Protein AF-A0A2V8YTR6-F1 (afdb_monomer_lite)

Radius of gyration: 38.0 Å; chains: 1; bounding box: 46×27×129 Å

Foldseek 3Di:
DDDDDDDPPPPDDPPPPVVVVVVCVVVVVVVVVVVVVVVVVVVVVVVPDPPPVPPVVVVLVVLVVVLVVCVVVVVLVVNLVSLVVSCVVCVLALVSLLVNLVSCLVVLVLVRNQVSLVSSCVSPVPDPPSVVSNVVSVVSD

pLDDT: mean 79.2, std 18.1, range [40.38, 96.81]

Secondary structure (DSSP, 8-state):
--------TT------HHHHHHHHHHHHHHHHHHHHHHHHHHHHHTTS-SSHHHHHHHHHHHHHHHHHHHHHTT-HHHHHHHHHHHHHH-TT-HHHHHHHHHHHHHTT-HHHHHHHHHHHHHH-TT-TTHHHHHHHHHH--

Sequence (141 aa):
MVRIRERDPNATDKCDPSGWALLFLLRYTRTVSWLIRLSLIGLGLSCLPLQFATAQDSALGQQYEAAQRALTDGNYPEAQRAFEQLAQVHPEIAEIHANLGLIYFQERKFEEAVPELRRALKLKPALANSATILAMSLSEL

Structure (mmCIF, N/CA/C/O backbone):
data_AF-A0A2V8YTR6-F1
#
_entry.id   AF-A0A2V8YTR6-F1
#
loop_
_atom_site.group_PDB
_atom_site.id
_atom_site.type_symbol
_atom_site.label_atom_id
_atom_site.label_alt_id
_atom_site.label_comp_id
_atom_site.label_asym_id
_atom_site.label_entity_id
_atom_site.label_seq_id
_atom_site.pdbx_PDB_ins_code
_atom_site.Cartn_x
_atom_site.Cartn_y
_atom_site.Cartn_z
_atom_site.occupancy
_atom_site.B_iso_or_equiv
_atom_site.auth_seq_id
_atom_site.auth_comp_id
_atom_site.auth_asym_id
_atom_site.auth_atom_id
_atom_site.pdbx_PDB_model_num
ATOM 1 N N . MET A 1 1 ? 10.967 0.542 -114.149 1.00 40.38 1 MET A N 1
ATOM 2 C CA . MET A 1 1 ? 12.334 0.290 -113.642 1.00 40.38 1 MET A CA 1
ATOM 3 C C . MET A 1 1 ? 12.398 0.728 -112.184 1.00 40.38 1 MET A C 1
ATOM 5 O O . MET A 1 1 ? 12.529 1.913 -111.925 1.00 40.38 1 MET A O 1
ATOM 9 N N . VAL A 1 2 ? 12.232 -0.202 -111.240 1.00 41.97 2 VAL A N 1
ATOM 10 C CA . VAL A 1 2 ? 12.358 0.050 -109.794 1.00 41.97 2 VAL A CA 1
ATOM 11 C C . VAL A 1 2 ? 13.484 -0.855 -109.301 1.00 41.97 2 VAL A C 1
ATOM 13 O O . VAL A 1 2 ? 13.343 -2.074 -109.336 1.00 41.97 2 VAL A O 1
ATOM 16 N N . ARG A 1 3 ? 14.636 -0.277 -108.933 1.00 46.12 3 ARG A N 1
ATOM 17 C CA . ARG A 1 3 ? 15.736 -1.024 -108.303 1.00 46.12 3 ARG A CA 1
ATOM 18 C C . ARG A 1 3 ? 15.375 -1.262 -106.842 1.00 46.12 3 ARG A C 1
ATOM 20 O O . ARG A 1 3 ? 15.260 -0.312 -106.072 1.00 46.12 3 ARG A O 1
ATOM 27 N N . ILE A 1 4 ? 15.217 -2.528 -106.485 1.00 46.00 4 ILE A N 1
ATOM 28 C CA . ILE A 1 4 ? 15.145 -2.991 -105.103 1.00 46.00 4 ILE A CA 1
ATOM 29 C C . ILE A 1 4 ? 16.534 -2.759 -104.491 1.00 46.00 4 ILE A C 1
ATOM 31 O O . ILE A 1 4 ? 17.528 -3.253 -105.017 1.00 46.00 4 ILE A O 1
ATOM 35 N N . ARG A 1 5 ? 16.613 -1.939 -103.438 1.00 50.78 5 ARG A N 1
ATOM 36 C CA . ARG A 1 5 ? 17.840 -1.720 -102.663 1.00 50.78 5 ARG A CA 1
ATOM 37 C C . ARG A 1 5 ? 18.058 -2.972 -101.816 1.00 50.78 5 ARG A C 1
ATOM 39 O O . ARG A 1 5 ? 17.214 -3.291 -100.982 1.00 50.78 5 ARG A O 1
ATOM 46 N N . GLU A 1 6 ? 19.130 -3.701 -102.103 1.00 54.59 6 GLU A N 1
ATOM 47 C CA . GLU A 1 6 ? 19.534 -4.902 -101.374 1.00 54.59 6 GLU A CA 1
ATOM 48 C C . GLU A 1 6 ? 19.614 -4.605 -99.871 1.00 54.59 6 GLU A C 1
ATOM 50 O O . GLU A 1 6 ? 20.149 -3.583 -99.440 1.00 54.59 6 GLU A O 1
ATOM 55 N N . ARG A 1 7 ? 19.000 -5.482 -99.076 1.00 52.53 7 ARG A N 1
ATOM 56 C CA . ARG A 1 7 ? 19.046 -5.446 -97.618 1.00 52.53 7 ARG A CA 1
ATOM 57 C C . ARG A 1 7 ? 20.369 -6.074 -97.200 1.00 52.53 7 ARG A C 1
ATOM 59 O O . ARG A 1 7 ? 20.522 -7.284 -97.342 1.00 52.53 7 ARG A O 1
ATOM 66 N N . ASP A 1 8 ? 21.296 -5.255 -96.711 1.00 55.38 8 ASP A N 1
ATOM 67 C CA . ASP A 1 8 ? 22.567 -5.715 -96.151 1.00 55.38 8 ASP A CA 1
ATOM 68 C C . ASP A 1 8 ? 22.319 -6.787 -95.070 1.00 55.38 8 ASP A C 1
ATOM 70 O O . ASP A 1 8 ? 21.650 -6.503 -94.070 1.00 55.38 8 ASP A O 1
ATOM 74 N N . PRO A 1 9 ? 22.858 -8.010 -95.215 1.00 50.91 9 PRO A N 1
ATOM 75 C CA . PRO A 1 9 ? 22.692 -9.079 -94.231 1.00 50.91 9 PRO A CA 1
ATOM 76 C C . PRO A 1 9 ? 23.616 -8.928 -93.011 1.00 50.91 9 PRO A C 1
ATOM 78 O O . PRO A 1 9 ? 23.641 -9.808 -92.160 1.00 50.91 9 PRO A O 1
ATOM 81 N N . ASN A 1 10 ? 24.370 -7.827 -92.906 1.00 44.12 10 ASN A N 1
ATOM 82 C CA . ASN A 1 10 ? 25.392 -7.626 -91.873 1.00 44.12 10 ASN A CA 1
ATOM 83 C C . ASN A 1 10 ? 25.053 -6.497 -90.879 1.00 44.12 10 ASN A C 1
ATOM 85 O O . ASN A 1 10 ? 25.938 -5.884 -90.287 1.00 44.12 10 ASN A O 1
ATOM 89 N N . ALA A 1 11 ? 23.762 -6.197 -90.712 1.00 48.19 11 ALA A N 1
ATOM 90 C CA . ALA A 1 11 ? 23.253 -5.205 -89.762 1.00 48.19 11 ALA A CA 1
ATOM 91 C C . ALA A 1 11 ? 22.931 -5.806 -88.377 1.00 48.19 11 ALA A C 1
ATOM 93 O O . ALA A 1 11 ? 22.020 -5.337 -87.697 1.00 48.19 11 ALA A O 1
ATOM 94 N N . THR A 1 12 ? 23.646 -6.853 -87.963 1.00 50.66 12 THR A N 1
ATOM 95 C CA . THR A 1 12 ? 23.571 -7.379 -86.597 1.00 50.66 12 THR A CA 1
ATOM 96 C C . THR A 1 12 ? 24.643 -6.731 -85.726 1.00 50.66 12 THR A C 1
ATOM 98 O O . THR A 1 12 ? 25.840 -6.906 -85.943 1.00 50.66 12 THR A O 1
ATOM 101 N N . ASP A 1 13 ? 24.161 -6.008 -84.718 1.00 52.34 13 ASP A N 1
ATOM 102 C CA . ASP A 1 13 ? 24.714 -5.995 -83.365 1.00 52.34 13 ASP A CA 1
ATOM 103 C C . ASP A 1 13 ? 26.105 -5.382 -83.171 1.00 52.34 13 ASP A C 1
ATOM 105 O O . ASP A 1 13 ? 27.056 -6.022 -82.722 1.00 52.34 13 ASP A O 1
ATOM 109 N N . LYS A 1 14 ? 26.191 -4.059 -83.343 1.00 48.88 14 LYS A N 1
ATOM 110 C CA . LYS A 1 14 ? 27.108 -3.277 -82.504 1.00 48.88 14 LYS A CA 1
ATOM 111 C C . LYS A 1 14 ? 26.452 -3.074 -81.138 1.00 48.88 14 LYS A C 1
ATOM 113 O O . LYS A 1 14 ? 25.769 -2.085 -80.903 1.00 48.88 14 LYS A O 1
ATOM 118 N N . CYS A 1 15 ? 26.629 -4.053 -80.254 1.00 48.53 15 CYS A N 1
ATOM 119 C CA . CYS A 1 15 ? 26.409 -3.880 -78.822 1.00 48.53 15 CYS A CA 1
ATOM 120 C C . CYS A 1 15 ? 27.310 -2.744 -78.324 1.00 48.53 15 CYS A C 1
ATOM 122 O O . CYS A 1 15 ? 28.519 -2.935 -78.223 1.00 48.53 15 CYS A O 1
ATOM 124 N N . ASP A 1 16 ? 26.731 -1.589 -77.994 1.00 52.16 16 ASP A N 1
ATOM 125 C CA . ASP A 1 16 ? 27.422 -0.555 -77.224 1.00 52.16 16 ASP A CA 1
ATOM 126 C C . ASP A 1 16 ? 27.650 -1.084 -75.792 1.00 52.16 16 ASP A C 1
ATOM 128 O O . ASP A 1 16 ? 26.693 -1.245 -75.024 1.00 52.16 16 ASP A O 1
ATOM 132 N N . PRO A 1 17 ? 28.902 -1.372 -75.385 1.00 54.66 17 PRO A N 1
ATOM 133 C CA . PRO A 1 17 ? 29.195 -1.993 -74.090 1.00 54.66 17 PRO A CA 1
ATOM 134 C C . PRO A 1 17 ? 28.943 -1.046 -72.901 1.00 54.66 17 PRO A C 1
ATOM 136 O O . PRO A 1 17 ? 28.919 -1.474 -71.747 1.00 54.66 17 PRO A O 1
ATOM 139 N N . SER A 1 18 ? 28.725 0.245 -73.163 1.00 56.69 18 SER A N 1
ATOM 140 C CA . SER A 1 18 ? 28.530 1.295 -72.160 1.00 56.69 18 SER A CA 1
ATOM 141 C C . SER A 1 18 ? 27.090 1.407 -71.638 1.00 56.69 18 SER A C 1
ATOM 143 O O . SER A 1 18 ? 26.886 1.857 -70.508 1.00 56.69 18 SER A O 1
ATOM 145 N N . GLY A 1 19 ? 26.084 0.970 -72.406 1.00 57.50 19 GLY A N 1
ATOM 146 C CA . GLY A 1 19 ? 24.670 1.081 -72.015 1.00 57.50 19 GLY A CA 1
ATOM 147 C C . GLY A 1 19 ? 24.294 0.164 -70.846 1.00 57.50 19 GLY A C 1
ATOM 148 O O . GLY A 1 19 ? 23.600 0.572 -69.913 1.00 57.50 19 GLY A O 1
ATOM 149 N N . TRP A 1 20 ? 24.830 -1.059 -70.842 1.00 55.66 20 TRP A N 1
ATOM 150 C CA . TRP A 1 20 ? 24.648 -2.008 -69.743 1.00 55.66 20 TRP A CA 1
ATOM 151 C C . TRP A 1 20 ? 25.345 -1.526 -68.469 1.00 55.66 20 TRP A C 1
ATOM 153 O O . TRP A 1 20 ? 24.768 -1.632 -67.390 1.00 55.66 20 TRP A O 1
ATOM 163 N N . ALA A 1 21 ? 26.533 -0.922 -68.582 1.00 61.31 21 ALA A N 1
ATOM 164 C CA . ALA A 1 21 ? 27.274 -0.397 -67.436 1.00 61.31 21 ALA A CA 1
ATOM 165 C C . ALA A 1 21 ? 26.481 0.682 -66.677 1.00 61.31 21 ALA A C 1
ATOM 167 O O . ALA A 1 21 ? 26.395 0.634 -65.451 1.00 61.31 21 ALA A O 1
ATOM 168 N N . LEU A 1 22 ? 25.824 1.605 -67.388 1.00 62.19 22 LEU A N 1
ATOM 169 C CA . LEU A 1 22 ? 24.986 2.645 -66.779 1.00 62.19 22 LEU A CA 1
ATOM 170 C C . LEU A 1 22 ? 23.741 2.070 -66.085 1.00 62.19 22 LEU A C 1
ATOM 172 O O . LEU A 1 22 ? 23.414 2.482 -64.972 1.00 62.19 22 LEU A O 1
ATOM 176 N N . LEU A 1 23 ? 23.077 1.076 -66.685 1.00 64.94 23 LEU A N 1
ATOM 177 C CA . LEU A 1 23 ? 21.932 0.394 -66.065 1.00 64.94 23 LEU A CA 1
ATOM 178 C C . LEU A 1 23 ? 22.343 -0.429 -64.835 1.00 64.94 23 LEU A C 1
ATOM 180 O O . LEU A 1 23 ? 21.627 -0.433 -63.831 1.00 64.94 23 LEU A O 1
ATOM 184 N N . PHE A 1 24 ? 23.508 -1.081 -64.878 1.00 62.97 24 PHE A N 1
ATOM 185 C CA . PHE A 1 24 ? 24.083 -1.777 -63.727 1.00 62.97 24 PHE A CA 1
ATOM 186 C C . PHE A 1 24 ? 24.456 -0.802 -62.608 1.00 62.97 24 PHE A C 1
ATOM 188 O O . PHE A 1 24 ? 24.120 -1.076 -61.463 1.00 62.97 24 PHE A O 1
ATOM 195 N N . LEU A 1 25 ? 25.048 0.357 -62.909 1.00 61.50 25 LEU A N 1
ATOM 196 C CA . LEU A 1 25 ? 25.390 1.387 -61.918 1.00 61.50 25 LEU A CA 1
ATOM 197 C C . LEU A 1 25 ? 24.144 2.034 -61.283 1.00 61.50 25 LEU A C 1
ATOM 199 O O . LEU A 1 25 ? 24.103 2.254 -60.071 1.00 61.50 25 LEU A O 1
ATOM 203 N N . LEU A 1 26 ? 23.087 2.277 -62.062 1.00 62.50 26 LEU A N 1
ATOM 204 C CA . LEU A 1 26 ? 21.807 2.792 -61.554 1.00 62.50 26 LEU A CA 1
ATOM 205 C C . LEU A 1 26 ? 21.059 1.755 -60.704 1.00 62.50 26 LEU A C 1
ATOM 207 O O . LEU A 1 26 ? 20.437 2.096 -59.695 1.00 62.50 26 LEU A O 1
ATOM 211 N N . ARG A 1 27 ? 21.138 0.470 -61.072 1.00 62.88 27 ARG A N 1
ATOM 212 C CA . ARG A 1 27 ? 20.586 -0.620 -60.260 1.00 62.88 27 ARG A CA 1
ATOM 213 C C . ARG A 1 27 ? 21.410 -0.841 -58.991 1.00 62.88 27 ARG A C 1
ATOM 215 O O . ARG A 1 27 ? 20.820 -0.989 -57.929 1.00 62.88 27 A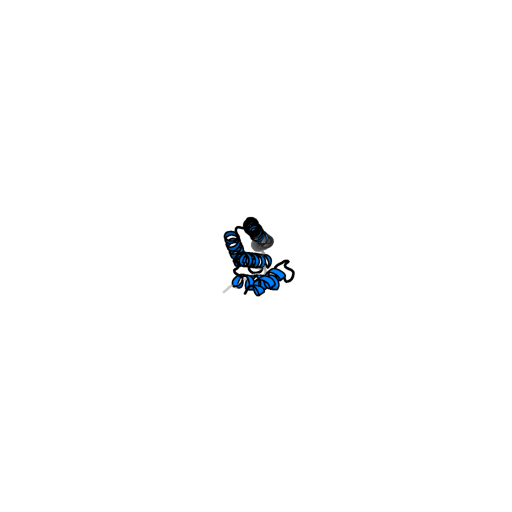RG A O 1
ATOM 222 N N . TYR A 1 28 ? 22.735 -0.758 -59.088 1.00 67.06 28 TYR A N 1
ATOM 223 C CA . TYR A 1 28 ? 23.682 -0.894 -57.982 1.00 67.06 28 TYR A CA 1
ATOM 224 C C . TYR A 1 28 ? 23.515 0.215 -56.937 1.00 67.06 28 TYR A C 1
ATOM 226 O O . TYR A 1 28 ? 23.416 -0.060 -55.746 1.00 67.06 28 TYR A O 1
ATOM 234 N N . THR A 1 29 ? 23.380 1.471 -57.364 1.00 68.56 29 THR A N 1
ATOM 235 C CA . THR A 1 29 ? 23.124 2.596 -56.448 1.00 68.56 29 THR A CA 1
ATOM 236 C C . THR A 1 29 ? 21.753 2.490 -55.768 1.00 68.56 29 THR A C 1
ATOM 238 O O . THR A 1 29 ? 21.649 2.764 -54.571 1.00 68.56 29 THR A O 1
ATOM 241 N N . ARG A 1 30 ? 20.709 2.006 -56.466 1.00 70.81 30 ARG A N 1
ATOM 242 C CA . ARG A 1 30 ? 19.395 1.716 -55.853 1.00 70.81 30 ARG A CA 1
ATOM 243 C C . ARG A 1 30 ? 19.454 0.566 -54.852 1.00 70.81 30 ARG A C 1
ATOM 245 O O . ARG A 1 30 ? 18.862 0.692 -53.784 1.00 70.81 30 ARG A O 1
ATOM 252 N N . THR A 1 31 ? 20.161 -0.524 -55.151 1.00 68.81 31 THR A N 1
ATOM 253 C CA . THR A 1 31 ? 20.286 -1.666 -54.230 1.00 68.81 31 THR A CA 1
ATOM 254 C C . THR A 1 31 ? 21.130 -1.318 -53.011 1.00 68.81 31 THR A C 1
ATOM 256 O O . THR A 1 31 ? 20.746 -1.656 -51.899 1.00 68.81 31 THR A O 1
ATOM 259 N N . VAL A 1 32 ? 22.223 -0.572 -53.184 1.00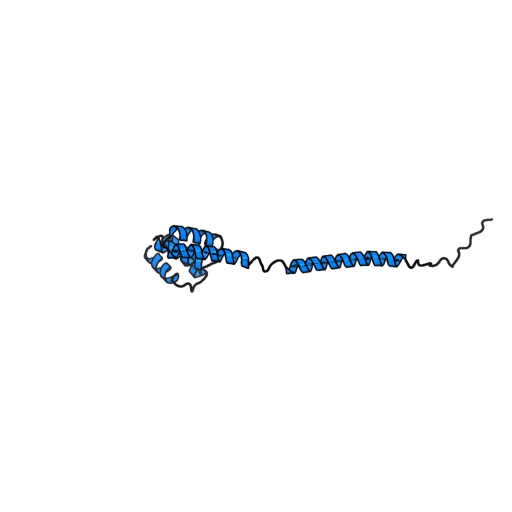 74.62 32 VAL A N 1
ATOM 260 C CA . VAL A 1 32 ? 23.057 -0.098 -52.069 1.00 74.62 32 VAL A CA 1
ATOM 261 C C . VAL A 1 32 ? 22.277 0.884 -51.190 1.00 74.62 32 VAL A C 1
ATOM 263 O O . VAL A 1 32 ? 22.298 0.753 -49.971 1.00 74.62 32 VAL A O 1
ATOM 266 N N . SER A 1 33 ? 21.499 1.803 -51.775 1.00 71.06 33 SER A N 1
ATOM 267 C CA . SER A 1 33 ? 20.610 2.696 -51.014 1.00 71.06 33 SER A CA 1
ATOM 268 C C . SER A 1 33 ? 19.542 1.925 -50.227 1.00 71.06 33 SER A C 1
ATOM 270 O O . SER A 1 33 ? 19.251 2.261 -49.078 1.00 71.06 33 SER A O 1
ATOM 272 N N . TRP A 1 34 ? 18.988 0.863 -50.816 1.00 71.31 34 TRP A N 1
ATOM 273 C CA . TRP A 1 34 ? 18.014 -0.008 -50.160 1.00 71.31 34 TRP A CA 1
ATOM 274 C C . TRP A 1 34 ? 18.636 -0.793 -48.994 1.00 71.31 34 TRP A C 1
ATOM 276 O O . TRP A 1 34 ? 18.049 -0.841 -47.917 1.00 71.31 34 TRP A O 1
ATOM 286 N N . LEU A 1 35 ? 19.860 -1.308 -49.158 1.00 72.06 35 LEU A N 1
ATOM 287 C CA . LEU A 1 35 ? 20.615 -2.004 -48.109 1.00 72.06 35 LEU A CA 1
ATOM 288 C C . LEU A 1 35 ? 21.048 -1.070 -46.967 1.00 72.06 35 LEU A C 1
ATOM 290 O O . LEU A 1 35 ? 20.942 -1.447 -45.804 1.00 72.06 35 LEU A O 1
ATOM 294 N N . ILE A 1 36 ? 21.464 0.164 -47.270 1.00 72.88 36 ILE A N 1
ATOM 295 C CA . ILE A 1 36 ? 21.792 1.179 -46.254 1.00 72.88 36 ILE A CA 1
ATOM 296 C C . ILE A 1 36 ? 20.542 1.538 -45.442 1.00 72.88 36 ILE A C 1
ATOM 298 O O . ILE A 1 36 ? 20.598 1.583 -44.216 1.00 72.88 36 ILE A O 1
ATOM 302 N N . ARG A 1 37 ? 19.391 1.734 -46.099 1.00 69.31 37 ARG A N 1
ATOM 303 C CA . ARG A 1 37 ? 18.114 1.989 -45.412 1.00 69.31 37 ARG A CA 1
ATOM 304 C C . ARG A 1 37 ? 17.683 0.803 -44.542 1.00 69.31 37 ARG A C 1
ATOM 306 O O . ARG A 1 37 ? 17.294 1.021 -43.402 1.00 69.31 37 ARG A O 1
ATOM 313 N N . LEU A 1 38 ? 17.809 -0.430 -45.038 1.00 71.00 38 LEU A N 1
ATOM 314 C CA . LEU A 1 38 ? 17.524 -1.658 -44.282 1.00 71.00 38 LEU A CA 1
ATOM 315 C C . LEU A 1 38 ? 18.435 -1.788 -43.046 1.00 71.00 38 LEU A C 1
ATOM 317 O O . LEU A 1 38 ? 17.967 -2.119 -41.958 1.00 71.00 38 LEU A O 1
ATOM 321 N N . SER A 1 39 ? 19.720 -1.459 -43.198 1.00 69.69 39 SER A N 1
ATOM 322 C CA . SER A 1 39 ? 20.704 -1.471 -42.112 1.00 69.69 39 SER A CA 1
ATOM 323 C C . SER A 1 39 ? 20.429 -0.398 -41.053 1.00 69.69 39 SER A C 1
ATOM 325 O O . SER A 1 39 ? 20.582 -0.672 -39.866 1.00 69.69 39 SER A O 1
ATOM 327 N N . LEU A 1 40 ? 20.007 0.806 -41.454 1.00 64.19 40 LEU A N 1
ATOM 328 C CA . LEU A 1 40 ? 19.657 1.892 -40.529 1.00 64.19 40 LEU A CA 1
ATOM 329 C C . LEU A 1 40 ? 18.374 1.589 -39.739 1.00 64.19 40 LEU A C 1
ATOM 331 O O . LEU A 1 40 ? 18.294 1.916 -38.559 1.00 64.19 40 LEU A O 1
ATOM 335 N N . ILE A 1 41 ? 17.398 0.914 -40.356 1.00 65.56 41 ILE A N 1
ATOM 336 C CA . ILE A 1 41 ? 16.183 0.444 -39.670 1.00 65.56 41 ILE A CA 1
ATOM 337 C C . ILE A 1 41 ? 16.529 -0.661 -38.657 1.00 65.56 41 ILE A C 1
ATOM 339 O O . ILE A 1 41 ? 16.024 -0.640 -37.536 1.00 65.56 41 ILE A O 1
ATOM 343 N N . GLY A 1 42 ? 17.436 -1.581 -39.010 1.00 61.81 42 GLY A N 1
ATOM 344 C CA . GLY A 1 42 ? 17.915 -2.635 -38.106 1.00 61.81 42 GLY A CA 1
ATOM 345 C C . GLY A 1 42 ? 18.677 -2.102 -36.886 1.00 61.81 42 GLY A C 1
ATOM 346 O O . GLY A 1 42 ? 18.445 -2.564 -35.773 1.00 61.81 42 GLY A O 1
ATOM 347 N N . LEU A 1 43 ? 19.522 -1.081 -37.076 1.00 60.75 43 LEU A N 1
ATOM 348 C CA . LEU A 1 43 ? 20.238 -0.394 -35.989 1.00 60.75 43 LEU A CA 1
ATOM 349 C C . LEU A 1 43 ? 19.318 0.492 -35.126 1.00 60.75 43 LEU A C 1
ATOM 351 O O . LEU A 1 43 ? 19.608 0.725 -33.953 1.00 60.75 43 LEU A O 1
ATOM 355 N N . GLY A 1 44 ? 18.199 0.966 -35.683 1.00 56.88 44 GLY A N 1
ATOM 356 C CA . GLY A 1 44 ? 17.163 1.688 -34.940 1.00 56.88 44 GLY A CA 1
ATOM 357 C C . GLY A 1 44 ? 16.298 0.777 -34.061 1.00 56.88 44 GLY A C 1
ATOM 358 O O . GLY A 1 44 ? 15.961 1.156 -32.941 1.00 56.88 44 GLY A O 1
ATOM 359 N N . LEU A 1 45 ? 15.986 -0.443 -34.523 1.00 56.50 45 LEU A N 1
ATOM 360 C CA . LEU A 1 45 ? 15.179 -1.415 -33.768 1.00 56.50 45 LEU A CA 1
ATOM 361 C C . LEU A 1 45 ? 15.917 -2.027 -32.571 1.00 56.50 45 LEU A C 1
ATOM 363 O O . LEU A 1 45 ? 15.278 -2.404 -31.594 1.00 56.50 45 LEU A O 1
ATOM 367 N N . SER A 1 46 ? 17.250 -2.099 -32.604 1.00 58.31 46 SER A N 1
ATOM 368 C CA . SER A 1 46 ? 18.027 -2.559 -31.446 1.00 58.31 46 SER A CA 1
ATOM 369 C C . SER A 1 46 ? 18.044 -1.560 -30.281 1.00 58.31 46 SER A C 1
ATOM 371 O O . SER A 1 46 ? 18.484 -1.918 -29.192 1.00 58.31 46 SER A O 1
ATOM 373 N N . CYS A 1 47 ? 17.590 -0.317 -30.491 1.00 61.81 47 CYS A N 1
ATOM 374 C CA . CYS A 1 47 ? 17.683 0.765 -29.506 1.00 61.81 47 CYS A CA 1
ATOM 375 C C . CYS A 1 47 ? 16.329 1.205 -28.909 1.00 61.81 47 CYS A C 1
ATOM 377 O O . CYS A 1 47 ? 16.280 2.147 -28.124 1.00 61.81 47 CYS A O 1
ATOM 379 N N . LEU A 1 48 ? 15.219 0.527 -29.213 1.00 57.31 48 LEU A N 1
ATOM 380 C CA . LEU A 1 48 ? 13.904 0.852 -28.651 1.00 57.31 48 LEU A CA 1
ATOM 381 C C . LEU A 1 48 ? 13.164 -0.433 -28.240 1.00 57.31 48 LEU A C 1
ATOM 383 O O . LEU A 1 48 ? 12.713 -1.160 -29.118 1.00 57.31 48 LEU A O 1
ATOM 387 N N . PRO A 1 49 ? 12.894 -0.687 -26.948 1.00 52.69 49 PRO A N 1
ATOM 388 C CA . PRO A 1 49 ? 13.595 -0.188 -25.768 1.00 52.69 49 PRO A CA 1
ATOM 389 C C . PRO A 1 49 ? 13.681 -1.222 -24.616 1.00 52.69 49 PRO A C 1
ATOM 391 O O . PRO A 1 49 ? 12.667 -1.665 -24.085 1.00 52.69 49 PRO A O 1
ATOM 394 N N . LEU A 1 50 ? 14.881 -1.491 -24.096 1.00 52.22 50 LEU A N 1
ATOM 395 C CA . LEU A 1 50 ? 15.029 -2.017 -22.723 1.00 52.22 50 LEU A CA 1
ATOM 396 C C . LEU A 1 50 ? 14.995 -0.898 -21.656 1.00 52.22 50 LEU A C 1
ATOM 398 O O . LEU A 1 50 ? 15.154 -1.163 -20.471 1.00 52.22 50 LEU A O 1
ATOM 402 N N . GLN A 1 51 ? 14.805 0.359 -22.073 1.00 54.25 51 GLN A N 1
ATOM 403 C CA . GLN A 1 51 ? 14.933 1.548 -21.220 1.00 54.25 51 GLN A CA 1
ATOM 404 C C . GLN A 1 51 ? 13.619 2.015 -20.563 1.00 54.25 51 GLN A C 1
ATOM 406 O O . GLN A 1 51 ? 13.680 2.709 -19.553 1.00 54.25 51 GLN A O 1
ATOM 411 N N . PHE A 1 52 ? 12.431 1.652 -21.075 1.00 53.66 52 PHE A N 1
ATOM 412 C CA . PHE A 1 52 ? 11.168 2.120 -20.461 1.00 53.66 52 PHE A CA 1
ATOM 413 C C . PHE A 1 52 ? 10.800 1.380 -19.173 1.00 53.66 52 PHE A C 1
ATOM 415 O O . PHE A 1 52 ? 10.030 1.920 -18.388 1.00 53.66 52 PHE A O 1
ATOM 422 N N . ALA A 1 53 ? 11.365 0.196 -18.917 1.00 55.06 53 ALA A N 1
ATOM 423 C CA . ALA A 1 53 ? 11.118 -0.508 -17.659 1.00 55.06 53 ALA A CA 1
ATOM 424 C C . ALA A 1 53 ? 11.769 0.224 -16.468 1.00 55.06 53 ALA A C 1
ATOM 426 O O . ALA A 1 53 ? 11.140 0.443 -15.445 1.00 55.06 53 ALA A O 1
ATOM 427 N N . THR A 1 54 ? 13.001 0.720 -16.611 1.00 56.12 54 THR A N 1
ATOM 428 C CA . THR A 1 54 ? 13.772 1.201 -15.451 1.00 56.12 54 THR A CA 1
ATOM 429 C C . THR A 1 54 ? 13.419 2.621 -14.991 1.00 56.12 54 THR A C 1
ATOM 431 O O . THR A 1 54 ? 13.626 2.966 -13.826 1.00 56.12 54 THR A O 1
ATOM 434 N N . ALA A 1 55 ? 12.905 3.478 -15.881 1.00 57.56 55 ALA A N 1
ATOM 435 C CA . ALA A 1 55 ? 12.586 4.865 -15.526 1.00 57.56 55 ALA A CA 1
ATOM 436 C C . ALA A 1 55 ? 11.320 4.968 -14.653 1.00 57.56 55 ALA A C 1
ATOM 438 O O . ALA A 1 55 ? 11.302 5.744 -13.701 1.00 57.56 55 ALA A O 1
ATOM 439 N N . GLN A 1 56 ? 10.295 4.158 -14.934 1.00 56.47 56 GLN A N 1
ATOM 440 C CA . GLN A 1 56 ? 9.052 4.138 -14.155 1.00 56.47 56 GLN A CA 1
ATOM 441 C C . GLN A 1 56 ? 9.272 3.509 -12.765 1.00 56.47 56 GLN A C 1
ATOM 443 O O . GLN A 1 56 ? 8.843 4.072 -11.759 1.00 56.47 56 GLN A O 1
ATOM 448 N N . ASP A 1 57 ? 10.020 2.401 -12.699 1.00 63.28 57 ASP A N 1
A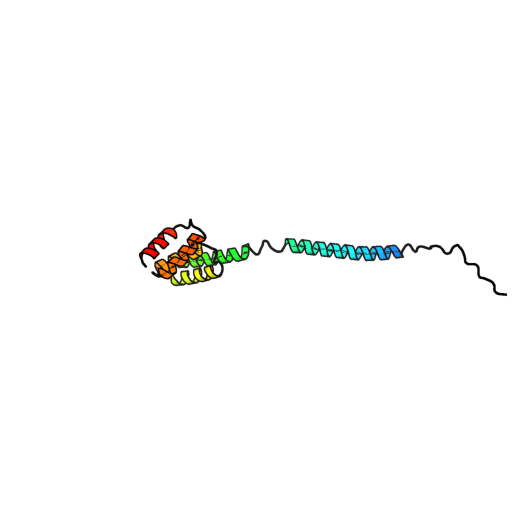TOM 449 C CA . ASP A 1 57 ? 10.267 1.652 -11.457 1.00 63.28 57 ASP A CA 1
ATOM 450 C C . ASP A 1 57 ? 11.063 2.462 -10.414 1.00 63.28 57 ASP A C 1
ATOM 452 O O . ASP A 1 57 ? 10.836 2.358 -9.208 1.00 63.28 57 ASP A O 1
ATOM 456 N N . SER A 1 58 ? 11.986 3.316 -10.867 1.00 70.44 58 SER A N 1
ATOM 457 C CA . SER A 1 58 ? 12.793 4.166 -9.976 1.00 70.44 58 SER A CA 1
ATOM 458 C C . SER A 1 58 ? 12.008 5.342 -9.383 1.00 70.44 58 SER A C 1
ATOM 460 O O . SER A 1 58 ? 12.215 5.685 -8.217 1.00 70.44 58 SER A O 1
ATOM 462 N N . ALA A 1 59 ? 11.076 5.927 -10.142 1.00 78.75 59 ALA A N 1
ATOM 463 C CA . ALA A 1 59 ? 10.174 6.961 -9.636 1.00 78.75 59 ALA A CA 1
ATOM 464 C C . ALA A 1 59 ? 9.188 6.393 -8.602 1.00 78.75 59 ALA A C 1
ATOM 466 O O . ALA A 1 59 ? 8.960 7.021 -7.565 1.00 78.75 59 ALA A O 1
ATOM 467 N N . LEU A 1 60 ? 8.670 5.182 -8.842 1.00 85.38 60 LEU A N 1
ATOM 468 C CA . LEU A 1 60 ? 7.854 4.442 -7.879 1.00 85.38 60 LEU A CA 1
ATOM 469 C C . LEU A 1 60 ? 8.609 4.232 -6.561 1.00 85.38 60 LEU A C 1
ATOM 471 O O . LEU A 1 60 ? 8.076 4.551 -5.502 1.00 85.38 60 LEU A O 1
ATOM 475 N N . GLY A 1 61 ? 9.855 3.750 -6.620 1.00 86.56 61 GLY A N 1
ATOM 476 C CA . GLY A 1 61 ? 10.677 3.537 -5.426 1.00 86.56 61 GLY A CA 1
ATOM 477 C C . GLY A 1 61 ? 10.821 4.803 -4.575 1.00 86.56 61 GLY A C 1
ATOM 478 O O . GLY A 1 61 ? 10.587 4.767 -3.370 1.00 86.56 61 GLY A O 1
ATOM 479 N N . GLN A 1 62 ? 11.106 5.949 -5.202 1.00 86.75 62 GLN A N 1
ATOM 480 C CA . GLN A 1 62 ? 11.224 7.229 -4.491 1.00 86.75 62 GLN A CA 1
ATOM 481 C C . GLN A 1 62 ? 9.911 7.673 -3.833 1.00 86.75 62 GLN A C 1
ATOM 483 O O . GLN A 1 62 ? 9.913 8.122 -2.684 1.00 86.75 62 GLN A O 1
ATOM 488 N N . GLN A 1 63 ? 8.789 7.556 -4.548 1.00 88.38 63 GLN A N 1
ATOM 489 C CA . GLN A 1 63 ? 7.472 7.917 -4.017 1.00 88.38 63 GLN A CA 1
ATOM 490 C C . GLN A 1 63 ? 7.040 6.976 -2.887 1.00 88.38 63 GLN A C 1
ATOM 492 O O . GLN A 1 63 ? 6.529 7.433 -1.865 1.00 88.38 63 GLN A O 1
ATOM 497 N N . TYR A 1 64 ? 7.302 5.677 -3.034 1.00 92.75 64 TYR A N 1
ATOM 498 C CA . TYR A 1 64 ? 7.027 4.670 -2.016 1.00 92.75 64 TYR A CA 1
ATOM 499 C C . TYR A 1 64 ? 7.837 4.926 -0.743 1.00 92.75 64 TYR A C 1
ATOM 501 O O . TYR A 1 64 ? 7.288 4.891 0.355 1.00 92.75 64 TYR A O 1
ATOM 509 N N . GLU A 1 65 ? 9.125 5.251 -0.862 1.00 91.56 65 GLU A N 1
ATOM 510 C CA . GLU A 1 65 ? 9.951 5.609 0.294 1.00 91.56 65 GLU A CA 1
ATOM 511 C C . GLU A 1 65 ? 9.452 6.867 1.008 1.00 91.56 65 GLU A C 1
ATOM 513 O O . GLU A 1 65 ? 9.470 6.917 2.236 1.00 91.56 65 GLU A O 1
ATOM 518 N N . ALA A 1 66 ? 9.009 7.887 0.269 1.00 91.44 66 ALA A N 1
ATOM 519 C CA . ALA A 1 66 ? 8.430 9.087 0.868 1.00 91.44 66 ALA A CA 1
ATOM 520 C C . ALA A 1 66 ? 7.129 8.767 1.625 1.00 91.44 66 ALA A C 1
ATOM 522 O O . ALA A 1 66 ? 6.963 9.199 2.766 1.00 91.44 66 ALA A O 1
ATOM 523 N N . ALA A 1 67 ? 6.253 7.944 1.039 1.00 94.19 67 ALA A N 1
ATOM 524 C CA . ALA A 1 67 ? 5.041 7.456 1.698 1.00 94.19 67 ALA A CA 1
ATOM 525 C C . ALA A 1 67 ? 5.369 6.640 2.963 1.00 94.19 67 ALA A C 1
ATOM 527 O O . ALA A 1 67 ? 4.736 6.803 4.007 1.00 94.19 67 ALA A O 1
ATOM 528 N N . GLN A 1 68 ? 6.410 5.806 2.896 1.00 92.81 68 GLN A N 1
ATOM 529 C CA . GLN A 1 68 ? 6.890 5.018 4.027 1.00 92.81 68 GLN A CA 1
ATOM 530 C C . GLN A 1 68 ? 7.458 5.899 5.147 1.00 92.81 68 GLN A C 1
ATOM 532 O O . GLN A 1 68 ? 7.257 5.587 6.317 1.00 92.81 68 GLN A O 1
ATOM 537 N N . ARG A 1 69 ? 8.134 7.006 4.815 1.00 94.50 69 ARG A N 1
ATOM 538 C CA . ARG A 1 69 ? 8.600 7.983 5.811 1.00 94.50 69 ARG A CA 1
ATOM 539 C C . ARG A 1 69 ? 7.430 8.641 6.535 1.00 94.50 69 ARG A C 1
ATOM 541 O O . ARG A 1 69 ? 7.410 8.649 7.760 1.00 94.50 69 ARG A O 1
ATOM 548 N N . ALA A 1 70 ? 6.411 9.085 5.799 1.00 93.31 70 ALA A N 1
ATOM 549 C CA . ALA A 1 70 ? 5.200 9.638 6.406 1.00 93.31 70 ALA A CA 1
ATOM 550 C C . ALA A 1 70 ? 4.509 8.626 7.344 1.00 93.31 70 ALA A C 1
ATOM 552 O O . ALA A 1 70 ? 4.032 9.000 8.416 1.00 93.31 70 ALA A O 1
ATOM 553 N N . LEU A 1 71 ? 4.518 7.334 6.984 1.00 93.44 71 LEU A N 1
ATOM 554 C CA . LEU A 1 71 ? 4.061 6.250 7.859 1.00 93.44 71 LEU A CA 1
ATOM 555 C C . LEU A 1 71 ? 4.881 6.138 9.145 1.00 93.44 71 LEU A C 1
ATOM 557 O O . LEU A 1 71 ? 4.303 6.024 10.224 1.00 93.44 71 LEU A O 1
ATOM 561 N N . THR A 1 72 ? 6.212 6.139 9.044 1.00 92.75 72 THR A N 1
ATOM 562 C CA . THR A 1 72 ? 7.087 6.024 10.222 1.00 92.75 72 THR A CA 1
ATOM 563 C C . THR A 1 72 ? 7.012 7.248 11.125 1.00 92.75 72 THR A C 1
ATOM 565 O O . THR A 1 72 ? 7.141 7.110 12.338 1.00 92.75 72 THR A O 1
ATOM 568 N N . ASP A 1 73 ? 6.739 8.417 10.549 1.00 92.56 73 ASP A N 1
ATOM 569 C CA . ASP A 1 73 ? 6.544 9.672 11.276 1.00 92.56 73 ASP A CA 1
ATOM 570 C C . ASP A 1 73 ? 5.166 9.736 11.967 1.00 92.56 73 ASP A C 1
ATOM 572 O O . ASP A 1 73 ? 4.889 10.659 12.733 1.00 92.56 73 ASP A O 1
ATOM 576 N N . GLY A 1 74 ? 4.290 8.754 11.715 1.00 91.25 74 GLY A N 1
ATOM 577 C CA . GLY A 1 74 ? 2.932 8.691 12.259 1.00 91.25 74 GLY A CA 1
ATOM 578 C C . GLY A 1 74 ? 1.950 9.653 11.585 1.00 91.25 74 GLY A C 1
ATOM 579 O O . GLY A 1 74 ? 0.827 9.819 12.063 1.00 91.25 74 GLY A O 1
ATOM 580 N N . ASN A 1 75 ? 2.339 10.281 10.470 1.00 93.69 75 ASN A N 1
ATOM 581 C CA . ASN A 1 75 ? 1.469 11.156 9.693 1.00 93.69 75 ASN A CA 1
ATOM 582 C C . ASN A 1 75 ? 0.572 10.332 8.753 1.00 93.69 75 ASN A C 1
ATOM 584 O O . ASN A 1 75 ? 0.744 10.325 7.531 1.00 93.69 75 ASN A O 1
ATOM 588 N N . TYR A 1 76 ? -0.397 9.623 9.340 1.00 92.69 76 TYR A N 1
ATOM 589 C CA . TYR A 1 76 ? -1.331 8.756 8.614 1.00 92.69 76 TYR A CA 1
ATOM 590 C C . TYR A 1 76 ? -2.085 9.456 7.468 1.00 92.69 76 TYR A C 1
ATOM 592 O O . TYR A 1 76 ? -2.148 8.864 6.392 1.00 92.69 76 TYR A O 1
ATOM 600 N N . PRO A 1 77 ? -2.563 10.712 7.597 1.00 92.56 77 PRO A N 1
ATOM 601 C CA . PRO A 1 77 ? -3.262 11.388 6.501 1.00 92.56 77 PRO A CA 1
ATOM 602 C C . PRO A 1 77 ? -2.391 11.650 5.265 1.00 92.56 77 PRO A C 1
ATOM 604 O O . PRO A 1 77 ? -2.866 11.565 4.131 1.00 92.56 77 PRO A O 1
ATOM 607 N N . GLU A 1 78 ? -1.118 12.001 5.461 1.00 92.44 78 GLU A N 1
ATOM 608 C CA . GLU A 1 78 ? -0.179 12.216 4.355 1.00 92.44 78 GLU A CA 1
ATOM 609 C C . GLU A 1 78 ? 0.222 10.887 3.714 1.00 92.44 78 GLU A C 1
ATOM 611 O O . GLU A 1 78 ? 0.172 10.754 2.489 1.00 92.44 78 GLU A O 1
ATOM 616 N N . ALA A 1 79 ? 0.527 9.885 4.542 1.00 95.00 79 ALA A N 1
ATOM 617 C CA . ALA A 1 79 ? 0.807 8.534 4.084 1.00 95.00 79 ALA A CA 1
ATOM 618 C C . ALA A 1 79 ? -0.357 7.959 3.268 1.00 95.00 79 ALA A C 1
ATOM 620 O O . ALA A 1 79 ? -0.130 7.425 2.184 1.00 95.00 79 ALA A O 1
ATOM 621 N N . GLN A 1 80 ? -1.598 8.116 3.744 1.00 94.69 80 GLN A N 1
ATOM 622 C CA . GLN A 1 80 ? -2.799 7.650 3.053 1.00 94.69 80 GLN A CA 1
ATOM 623 C C . GLN A 1 80 ? -2.848 8.211 1.632 1.00 94.69 80 GLN A C 1
ATOM 625 O O . GLN A 1 80 ? -2.932 7.448 0.675 1.00 94.69 80 GLN A O 1
ATOM 630 N N . ARG A 1 81 ? -2.720 9.535 1.480 1.00 94.06 81 ARG A N 1
ATOM 631 C CA . ARG A 1 81 ? -2.751 10.190 0.163 1.00 94.06 81 ARG A CA 1
ATOM 632 C C . ARG A 1 81 ? -1.640 9.693 -0.753 1.00 94.06 81 ARG A C 1
ATOM 634 O O . ARG A 1 81 ? -1.883 9.474 -1.937 1.00 94.06 81 ARG A O 1
ATOM 641 N N . ALA A 1 82 ? -0.433 9.519 -0.220 1.00 93.94 82 ALA A N 1
ATOM 642 C CA . ALA A 1 82 ? 0.697 9.034 -0.999 1.00 93.94 82 ALA A CA 1
ATOM 643 C C . ALA A 1 82 ? 0.467 7.588 -1.473 1.00 93.94 82 ALA A C 1
ATOM 645 O O . ALA A 1 82 ? 0.627 7.296 -2.657 1.00 93.94 82 ALA A O 1
ATOM 646 N N . PHE A 1 83 ? 0.011 6.694 -0.592 1.00 95.50 83 PHE A N 1
ATOM 647 C CA . PHE A 1 83 ? -0.297 5.316 -0.976 1.00 95.50 83 PHE A CA 1
ATOM 648 C C . PHE A 1 83 ? -1.525 5.200 -1.885 1.00 95.50 83 PHE A C 1
ATOM 650 O O . PHE A 1 83 ? -1.536 4.336 -2.755 1.00 95.50 83 PHE A O 1
ATOM 657 N N . GLU A 1 84 ? -2.525 6.073 -1.760 1.00 94.44 84 GLU A N 1
ATOM 658 C CA . GLU A 1 84 ? -3.665 6.128 -2.685 1.00 94.44 84 GLU A CA 1
ATOM 659 C C . GLU A 1 84 ? -3.221 6.506 -4.101 1.00 94.44 84 GLU A C 1
ATOM 661 O O . GLU A 1 84 ? -3.663 5.890 -5.070 1.00 94.44 84 GLU A O 1
ATOM 666 N N . GLN A 1 85 ? -2.317 7.480 -4.239 1.00 93.12 85 GLN A N 1
ATOM 667 C CA . GLN A 1 85 ? -1.728 7.828 -5.536 1.00 93.12 85 GLN A CA 1
ATOM 668 C C . GLN A 1 85 ? -0.935 6.655 -6.113 1.00 93.12 85 GLN A C 1
ATOM 670 O O . GLN A 1 85 ? -1.093 6.316 -7.285 1.00 93.12 85 GLN A O 1
ATOM 675 N N . LEU A 1 86 ? -0.130 5.995 -5.279 1.00 93.25 86 LEU A N 1
ATOM 676 C CA . LEU A 1 86 ? 0.628 4.819 -5.689 1.00 93.25 86 LEU A CA 1
ATOM 677 C C . LEU A 1 86 ? -0.293 3.669 -6.123 1.00 93.25 86 LEU A C 1
ATOM 679 O O . LEU A 1 86 ? -0.024 3.039 -7.140 1.00 93.25 86 LEU A O 1
ATOM 683 N N . ALA A 1 87 ? -1.411 3.444 -5.429 1.00 93.75 87 ALA A N 1
ATOM 684 C CA . ALA A 1 87 ? -2.395 2.419 -5.780 1.00 93.75 87 ALA A CA 1
ATOM 685 C C . ALA A 1 87 ? -3.121 2.711 -7.103 1.00 93.75 87 ALA A C 1
ATOM 687 O O . ALA A 1 87 ? -3.528 1.784 -7.798 1.00 93.75 87 ALA A O 1
ATOM 688 N N . GLN A 1 88 ? -3.288 3.988 -7.467 1.00 91.56 88 GLN A N 1
ATOM 689 C CA . GLN A 1 88 ? -3.876 4.373 -8.756 1.00 91.56 88 GLN A CA 1
ATOM 690 C C . GLN A 1 88 ? -2.946 4.067 -9.931 1.00 91.56 88 GLN A C 1
ATOM 692 O O . GLN A 1 88 ? -3.421 3.697 -11.003 1.00 91.56 88 GLN A O 1
ATOM 697 N N . VAL A 1 89 ? -1.636 4.238 -9.740 1.00 90.19 89 VAL A N 1
ATOM 698 C CA . VAL A 1 89 ? -0.636 3.980 -10.785 1.00 90.19 89 VAL A CA 1
ATOM 699 C C . VAL A 1 89 ? -0.266 2.495 -10.838 1.00 90.19 89 VAL A C 1
ATOM 701 O O . VAL A 1 89 ? -0.078 1.959 -11.927 1.00 90.19 89 VAL A O 1
ATOM 704 N N . HIS A 1 90 ? -0.203 1.838 -9.678 1.00 90.00 90 HIS A N 1
ATOM 705 C CA . HIS A 1 90 ? 0.263 0.462 -9.506 1.00 90.00 90 HIS A CA 1
ATOM 706 C C . HIS A 1 90 ? -0.714 -0.383 -8.666 1.00 90.00 90 HIS A C 1
ATOM 708 O O . HIS A 1 90 ? -0.406 -0.755 -7.527 1.00 90.00 90 HIS A O 1
ATOM 714 N N . PRO A 1 91 ? -1.903 -0.707 -9.205 1.00 92.00 91 PRO A N 1
ATOM 715 C CA . PRO A 1 91 ? -2.916 -1.508 -8.510 1.00 92.00 91 PRO A CA 1
ATOM 716 C C . PRO A 1 91 ? -2.521 -2.983 -8.292 1.00 92.00 91 PRO A C 1
ATOM 718 O O . PRO A 1 91 ? -3.234 -3.736 -7.632 1.00 92.00 91 PRO A O 1
ATOM 721 N N . GLU A 1 92 ? -1.423 -3.445 -8.885 1.00 92.62 92 GLU A N 1
ATOM 722 C CA . GLU A 1 92 ? -0.932 -4.822 -8.791 1.00 92.62 92 GLU A CA 1
ATOM 723 C C . GLU A 1 92 ? 0.049 -5.063 -7.634 1.00 92.62 92 GLU A C 1
ATOM 725 O O . GLU A 1 92 ? 0.394 -6.213 -7.348 1.00 92.62 92 GLU A O 1
ATOM 730 N N . ILE A 1 93 ? 0.506 -4.006 -6.957 1.00 92.44 93 ILE A N 1
ATOM 731 C CA . ILE A 1 93 ? 1.514 -4.116 -5.899 1.00 92.44 93 ILE A CA 1
ATOM 732 C C . ILE A 1 93 ? 0.833 -4.374 -4.557 1.00 92.44 93 ILE A C 1
ATOM 734 O O . ILE A 1 93 ? 0.146 -3.526 -3.983 1.00 92.44 93 ILE A O 1
ATOM 738 N N . ALA A 1 94 ? 1.074 -5.564 -4.020 1.00 94.50 94 ALA A N 1
ATOM 739 C CA . ALA A 1 94 ? 0.434 -6.039 -2.803 1.00 94.50 94 ALA A CA 1
ATOM 740 C C . ALA A 1 94 ? 0.812 -5.205 -1.563 1.00 94.50 94 ALA A C 1
ATOM 742 O O . ALA A 1 94 ? -0.027 -4.971 -0.694 1.00 94.50 94 ALA A O 1
ATOM 743 N N . GLU A 1 95 ? 2.059 -4.735 -1.490 1.00 93.12 95 GLU A N 1
ATOM 744 C CA . GLU A 1 95 ? 2.598 -3.925 -0.394 1.00 93.12 95 GLU A CA 1
ATOM 745 C C . GLU A 1 95 ? 1.868 -2.579 -0.243 1.00 93.12 95 GLU A C 1
ATOM 747 O O . GLU A 1 95 ? 1.616 -2.145 0.880 1.00 93.12 95 GLU A O 1
ATOM 752 N N . ILE A 1 96 ? 1.457 -1.950 -1.351 1.00 95.06 96 ILE A N 1
ATOM 753 C CA . ILE A 1 96 ? 0.697 -0.690 -1.325 1.00 95.06 96 ILE A CA 1
ATOM 754 C C . ILE A 1 96 ? -0.662 -0.907 -0.652 1.00 95.06 96 ILE A C 1
ATOM 756 O O . ILE A 1 96 ? -1.023 -0.184 0.277 1.00 95.06 96 ILE A O 1
ATOM 760 N N . HIS A 1 97 ? -1.392 -1.943 -1.072 1.00 96.25 97 HIS A N 1
ATOM 761 C CA . HIS A 1 97 ? -2.687 -2.292 -0.486 1.00 96.25 97 HIS A CA 1
ATOM 762 C C . HIS A 1 97 ? -2.564 -2.712 0.987 1.00 96.25 97 HIS A C 1
ATOM 764 O O . HIS A 1 97 ? -3.422 -2.381 1.806 1.00 96.25 97 HIS A O 1
ATOM 770 N N . ALA A 1 98 ? -1.480 -3.402 1.357 1.00 96.00 98 ALA A N 1
ATOM 771 C CA . ALA A 1 98 ? -1.207 -3.751 2.748 1.00 96.00 98 ALA A CA 1
ATOM 772 C C . ALA A 1 98 ? -0.990 -2.507 3.621 1.00 96.00 98 ALA A C 1
ATOM 774 O O . ALA A 1 98 ? -1.542 -2.434 4.720 1.00 96.00 98 ALA A O 1
ATOM 775 N N . ASN A 1 99 ? -0.228 -1.527 3.126 1.00 95.56 99 ASN A N 1
ATOM 776 C CA . ASN A 1 99 ? 0.021 -0.275 3.835 1.00 95.56 99 ASN A CA 1
ATOM 777 C C . ASN A 1 99 ? -1.244 0.579 3.957 1.00 95.56 99 ASN A C 1
ATOM 779 O O . ASN A 1 99 ? -1.511 1.074 5.047 1.00 95.56 99 ASN A O 1
ATOM 783 N N . LEU A 1 100 ? -2.064 0.697 2.904 1.00 96.19 100 LEU A N 1
ATOM 784 C CA . LEU A 1 100 ? -3.373 1.364 2.999 1.00 96.19 100 LEU A CA 1
ATOM 785 C C . LEU A 1 100 ? -4.269 0.698 4.043 1.00 96.19 100 LEU A C 1
ATOM 787 O O . LEU A 1 100 ? -4.841 1.373 4.893 1.00 96.19 100 LEU A O 1
ATOM 791 N N . GLY A 1 101 ? -4.323 -0.634 4.033 1.00 96.25 101 GLY A N 1
ATOM 792 C CA . GLY A 1 101 ? -5.046 -1.408 5.035 1.00 96.25 101 GLY A CA 1
ATOM 793 C C . GLY A 1 101 ? -4.574 -1.143 6.467 1.00 96.25 101 GLY A C 1
ATOM 794 O O . GLY A 1 101 ? -5.394 -0.961 7.364 1.00 96.25 101 GLY A O 1
ATOM 795 N N . LEU A 1 102 ? -3.257 -1.078 6.685 1.00 95.12 102 LEU A N 1
ATOM 796 C CA . LEU A 1 102 ? -2.672 -0.712 7.976 1.00 95.12 102 LEU A CA 1
ATOM 797 C C . LEU A 1 102 ? -3.025 0.728 8.378 1.00 95.12 102 LEU A C 1
ATOM 799 O O . LEU A 1 102 ? -3.359 0.960 9.536 1.00 95.12 102 LEU A O 1
ATOM 803 N N . ILE A 1 103 ? -2.965 1.682 7.448 1.00 95.50 103 ILE A N 1
ATOM 804 C CA . ILE A 1 103 ? -3.295 3.091 7.704 1.00 95.50 103 ILE A CA 1
ATOM 805 C C . ILE A 1 103 ? -4.753 3.221 8.131 1.00 95.50 103 ILE A C 1
ATOM 807 O O . ILE A 1 103 ? -5.029 3.766 9.196 1.00 95.50 103 ILE A O 1
ATOM 811 N N . TYR A 1 104 ? -5.678 2.649 7.360 1.00 96.06 104 TYR A N 1
ATOM 812 C CA . TYR A 1 104 ? -7.095 2.660 7.708 1.00 96.06 104 TYR A CA 1
ATOM 813 C C . TYR A 1 104 ? -7.363 1.967 9.046 1.00 96.06 104 TYR A C 1
ATOM 815 O O . TYR A 1 104 ? -8.152 2.466 9.846 1.00 96.06 104 TYR A O 1
ATOM 823 N N . PHE A 1 105 ? -6.651 0.878 9.350 1.00 95.31 105 PHE A N 1
ATOM 824 C CA . PHE A 1 105 ? -6.731 0.236 10.659 1.00 95.31 105 PHE A CA 1
ATOM 825 C C . PHE A 1 105 ? -6.295 1.173 11.801 1.00 95.31 105 PHE A C 1
ATOM 827 O O . PHE A 1 105 ? -6.992 1.267 12.811 1.00 95.31 105 PHE A O 1
ATOM 834 N N . GLN A 1 106 ? -5.189 1.909 11.640 1.00 93.75 106 GLN A N 1
ATOM 835 C CA . GLN A 1 106 ? -4.721 2.887 12.636 1.00 93.75 106 GLN A CA 1
ATOM 836 C C . GLN A 1 106 ? -5.702 4.054 12.809 1.00 93.75 106 GLN A C 1
ATOM 838 O O . GLN A 1 106 ? -5.906 4.544 13.919 1.00 93.75 106 GLN A O 1
ATOM 843 N N . GLU A 1 107 ? -6.366 4.458 11.729 1.00 93.38 107 GLU A N 1
ATOM 844 C CA . GLU A 1 107 ? -7.411 5.483 11.743 1.00 93.38 107 GLU A CA 1
ATOM 845 C C . GLU A 1 107 ? -8.780 4.968 12.226 1.00 93.38 107 GLU A C 1
ATOM 847 O O . GLU A 1 107 ? -9.742 5.736 12.248 1.00 93.38 107 GLU A O 1
ATOM 852 N N . ARG A 1 108 ? -8.883 3.692 12.637 1.00 94.50 108 ARG A N 1
ATOM 853 C CA . ARG A 1 108 ? -10.132 3.005 13.033 1.00 94.50 108 ARG A CA 1
ATOM 854 C C . ARG A 1 108 ? -11.197 2.938 11.928 1.00 94.50 108 ARG A C 1
ATOM 856 O O . ARG A 1 108 ? -12.376 2.728 12.202 1.00 94.50 108 ARG A O 1
ATOM 863 N N . LYS A 1 109 ? -10.779 3.082 10.674 1.00 95.75 109 LYS A N 1
ATOM 864 C CA . LYS A 1 109 ? -11.590 2.946 9.460 1.00 95.75 109 LYS A CA 1
ATOM 865 C C . LYS A 1 109 ? -11.604 1.485 9.008 1.00 95.75 109 LYS A C 1
ATOM 867 O O . LYS A 1 109 ? -10.990 1.099 8.014 1.00 95.75 109 LYS A O 1
ATOM 872 N N . PHE A 1 110 ? -12.213 0.622 9.819 1.00 95.94 110 PHE A N 1
ATOM 873 C CA . PHE A 1 110 ? -12.141 -0.828 9.607 1.00 95.94 110 PHE A CA 1
ATOM 874 C C . PHE A 1 110 ? -12.894 -1.282 8.349 1.00 95.94 110 PHE A C 1
ATOM 876 O O . PHE A 1 110 ? -12.463 -2.232 7.691 1.00 95.94 110 PHE A O 1
ATOM 883 N N . GLU A 1 111 ? -13.971 -0.584 7.976 1.00 96.06 111 GLU A N 1
ATOM 884 C CA . GLU A 1 111 ? -14.748 -0.875 6.766 1.00 96.06 111 GLU A CA 1
ATOM 885 C C . GLU A 1 111 ? -13.906 -0.687 5.496 1.00 96.06 111 GLU A C 1
ATOM 887 O O . GLU A 1 111 ? -13.991 -1.497 4.570 1.00 96.06 111 GLU A O 1
ATOM 892 N N . GLU A 1 112 ? -13.034 0.324 5.477 1.00 95.19 112 GLU A N 1
ATOM 893 C CA . GLU A 1 112 ? -12.101 0.608 4.387 1.00 95.19 112 GLU A CA 1
ATOM 894 C C . GLU A 1 112 ? -10.824 -0.247 4.455 1.00 95.19 112 GLU A C 1
ATOM 896 O O . GLU A 1 112 ? -10.273 -0.624 3.419 1.00 95.19 112 GLU A O 1
ATOM 901 N N . ALA A 1 113 ? -10.371 -0.632 5.653 1.00 96.56 113 ALA A N 1
ATOM 902 C CA . ALA A 1 113 ? -9.183 -1.474 5.827 1.00 96.56 113 ALA A CA 1
ATOM 903 C C . ALA A 1 113 ? -9.366 -2.888 5.246 1.00 96.56 113 ALA A C 1
ATOM 905 O O . ALA A 1 113 ? -8.477 -3.431 4.582 1.00 96.56 113 ALA A O 1
ATOM 906 N N . VAL A 1 114 ? -10.531 -3.501 5.481 1.00 96.81 114 VAL A N 1
ATOM 907 C CA . VAL A 1 114 ? -10.837 -4.880 5.067 1.00 96.81 114 VAL A CA 1
ATOM 908 C C . VAL A 1 114 ? -10.658 -5.129 3.559 1.00 96.81 114 VAL A C 1
ATOM 910 O O . VAL A 1 114 ? -9.985 -6.108 3.212 1.00 96.81 114 VAL A O 1
ATOM 913 N N . PRO A 1 115 ? -11.243 -4.340 2.634 1.00 96.75 115 PRO A N 1
ATOM 914 C CA . PRO A 1 115 ? -11.088 -4.584 1.202 1.00 96.75 115 PRO A CA 1
ATOM 915 C C . PRO A 1 115 ? -9.635 -4.445 0.734 1.00 96.75 115 PRO A C 1
ATOM 917 O O . PRO A 1 115 ? -9.195 -5.264 -0.079 1.00 96.75 115 PRO A O 1
ATOM 920 N N . GLU A 1 116 ? -8.875 -3.491 1.275 1.00 96.44 116 GLU A N 1
ATOM 921 C CA . GLU A 1 116 ? -7.467 -3.287 0.916 1.00 96.44 116 GLU A CA 1
ATOM 922 C C . GLU A 1 116 ? -6.584 -4.445 1.395 1.00 96.44 116 GLU A C 1
ATOM 924 O O . GLU A 1 116 ? -5.844 -5.040 0.608 1.00 96.44 116 GLU A O 1
ATOM 929 N N . LEU A 1 117 ? -6.754 -4.892 2.641 1.00 96.75 117 LEU A N 1
ATOM 930 C CA . LEU A 1 117 ? -6.030 -6.054 3.170 1.00 96.75 117 LEU A CA 1
ATOM 931 C C . LEU A 1 117 ? -6.382 -7.343 2.417 1.00 96.75 117 LEU A C 1
ATOM 933 O O . LEU A 1 117 ? -5.512 -8.175 2.151 1.00 96.75 117 LEU A O 1
ATOM 937 N N . ARG A 1 118 ? -7.648 -7.511 2.013 1.00 96.38 118 ARG A N 1
ATOM 938 C CA . ARG A 1 118 ? -8.065 -8.648 1.178 1.00 96.38 118 ARG A CA 1
ATOM 939 C C . ARG A 1 118 ? -7.418 -8.606 -0.204 1.00 96.38 118 ARG A C 1
ATOM 941 O O . ARG A 1 118 ? -7.055 -9.666 -0.709 1.00 96.38 118 ARG A O 1
ATOM 948 N N . ARG A 1 119 ? -7.282 -7.433 -0.830 1.00 95.94 119 ARG A N 1
ATOM 949 C CA . ARG A 1 119 ? -6.563 -7.287 -2.110 1.00 95.94 119 ARG A CA 1
ATOM 950 C C . ARG A 1 119 ? -5.090 -7.634 -1.949 1.00 95.94 119 ARG A C 1
ATOM 952 O O . ARG A 1 119 ? -4.595 -8.468 -2.703 1.00 95.94 119 ARG A O 1
ATOM 959 N N . ALA A 1 120 ? -4.439 -7.095 -0.921 1.00 96.56 120 ALA A N 1
ATOM 960 C CA . ALA A 1 120 ? -3.044 -7.389 -0.612 1.00 96.56 120 ALA A CA 1
ATOM 961 C C . ALA A 1 120 ? -2.798 -8.902 -0.482 1.00 96.56 120 ALA A C 1
ATOM 963 O O . ALA A 1 120 ? -1.926 -9.453 -1.148 1.00 96.56 120 ALA A O 1
ATOM 964 N N . LEU A 1 121 ? -3.635 -9.604 0.289 1.00 96.12 121 LEU A N 1
ATOM 965 C CA . LEU A 1 121 ? -3.522 -11.054 0.489 1.00 96.12 121 LEU A CA 1
ATOM 966 C C . LEU A 1 121 ? -3.875 -11.883 -0.752 1.00 96.12 121 LEU A C 1
ATOM 968 O O . LEU A 1 121 ? -3.358 -12.987 -0.907 1.00 96.12 121 LEU A O 1
ATOM 972 N N . LYS A 1 122 ? -4.736 -11.379 -1.645 1.00 96.19 122 LYS A N 1
ATOM 973 C CA . LYS A 1 122 ? -4.996 -12.023 -2.943 1.00 96.19 122 LYS A CA 1
ATOM 974 C C . LYS A 1 122 ? -3.782 -11.941 -3.864 1.00 96.19 122 LYS A C 1
ATOM 976 O O . LYS A 1 122 ? -3.483 -12.918 -4.541 1.00 96.19 122 LYS A O 1
ATOM 981 N N . LEU A 1 123 ? -3.114 -10.788 -3.893 1.00 94.75 123 LEU A N 1
ATOM 982 C CA . LEU A 1 123 ? -1.922 -10.561 -4.712 1.00 94.75 123 LEU A CA 1
ATOM 983 C C . LEU A 1 123 ? -0.713 -11.312 -4.145 1.00 94.75 123 LEU A C 1
ATOM 985 O O . LEU A 1 123 ? 0.017 -11.978 -4.877 1.00 94.75 123 LEU A O 1
ATOM 989 N N . LYS A 1 124 ? -0.522 -11.242 -2.826 1.00 95.50 124 LYS A N 1
ATOM 990 C CA . LYS A 1 124 ? 0.582 -11.885 -2.117 1.00 95.50 124 LYS A CA 1
ATOM 991 C C . LYS A 1 124 ? 0.093 -12.462 -0.782 1.00 95.50 124 LYS A C 1
ATOM 993 O O . LYS A 1 124 ? 0.096 -11.771 0.237 1.00 95.50 124 LYS A O 1
ATOM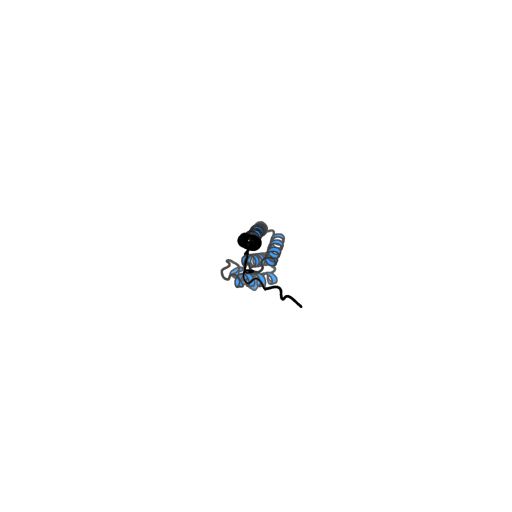 998 N N . PRO A 1 125 ? -0.258 -13.761 -0.752 1.00 92.81 125 PRO A N 1
ATOM 999 C CA . PRO A 1 125 ? -0.768 -14.421 0.453 1.00 92.81 125 PRO A CA 1
ATOM 1000 C C . PRO A 1 125 ? 0.211 -14.429 1.635 1.00 92.81 125 PRO A C 1
ATOM 1002 O O . PRO A 1 125 ? -0.209 -14.527 2.782 1.00 92.81 125 PRO A O 1
ATOM 1005 N N . ALA A 1 126 ? 1.515 -14.329 1.360 1.00 91.00 126 ALA A N 1
ATOM 1006 C CA . ALA A 1 126 ? 2.584 -14.367 2.358 1.00 91.00 126 ALA A CA 1
ATOM 1007 C C . ALA A 1 126 ? 3.005 -12.976 2.876 1.00 91.00 126 ALA A C 1
ATOM 1009 O O . ALA A 1 126 ? 4.110 -12.823 3.397 1.00 91.00 126 ALA A O 1
ATOM 1010 N N . LEU A 1 127 ? 2.170 -11.943 2.712 1.00 91.12 127 LEU A N 1
ATOM 1011 C CA . LEU A 1 127 ? 2.434 -10.635 3.310 1.00 91.12 127 LEU A CA 1
ATOM 1012 C C . LEU A 1 127 ? 2.320 -10.710 4.833 1.00 91.12 127 LEU A C 1
ATOM 1014 O O . LEU A 1 127 ? 1.253 -10.984 5.390 1.00 91.12 127 LEU A O 1
ATOM 1018 N N . ALA A 1 128 ? 3.444 -10.453 5.501 1.00 80.56 128 ALA A N 1
ATOM 1019 C CA . ALA A 1 128 ? 3.499 -10.374 6.949 1.00 80.56 128 ALA A CA 1
ATOM 1020 C C . ALA A 1 128 ? 2.508 -9.315 7.457 1.00 80.56 128 ALA A C 1
ATOM 1022 O O . ALA A 1 128 ? 2.342 -8.258 6.855 1.00 80.56 128 ALA A O 1
ATOM 1023 N N . ASN A 1 129 ? 1.861 -9.604 8.582 1.00 87.75 129 ASN A N 1
ATOM 1024 C CA . ASN A 1 129 ? 0.930 -8.723 9.295 1.00 87.75 129 ASN A CA 1
ATOM 1025 C C . ASN A 1 129 ? -0.410 -8.424 8.590 1.00 87.75 129 ASN A C 1
ATOM 1027 O O . ASN A 1 129 ? -1.384 -8.154 9.281 1.00 87.75 129 ASN A O 1
ATOM 1031 N N . SER A 1 130 ? -0.547 -8.540 7.263 1.00 93.94 130 SER A N 1
ATOM 1032 C CA . SER A 1 130 ? -1.843 -8.302 6.592 1.00 93.94 130 SER A CA 1
ATOM 1033 C C . SER A 1 130 ? -2.922 -9.307 7.031 1.00 93.94 130 SER A C 1
ATOM 1035 O O . SER A 1 130 ? -4.054 -8.918 7.303 1.00 93.94 130 SER A O 1
ATOM 1037 N N . ALA A 1 131 ? -2.528 -10.579 7.182 1.00 94.69 131 ALA A N 1
ATOM 1038 C CA . ALA A 1 131 ? -3.222 -11.657 7.903 1.00 94.69 131 ALA A CA 1
A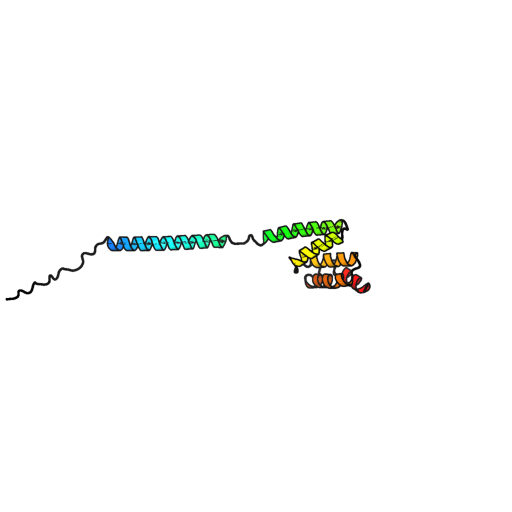TOM 1039 C C . ALA A 1 131 ? -3.923 -11.205 9.190 1.00 94.69 131 ALA A C 1
ATOM 1041 O O . ALA A 1 131 ? -5.142 -11.276 9.369 1.00 94.69 131 ALA A O 1
ATOM 1042 N N . THR A 1 132 ? -3.078 -10.760 10.113 1.00 96.12 132 THR A N 1
ATOM 1043 C CA . THR A 1 132 ? -3.456 -10.452 11.485 1.00 96.12 132 THR A CA 1
ATOM 1044 C C . THR A 1 132 ? -4.256 -9.162 11.553 1.00 96.12 132 THR A C 1
ATOM 1046 O O . THR A 1 132 ? -5.289 -9.141 12.210 1.00 96.12 132 THR A O 1
ATOM 1049 N N . ILE A 1 133 ? -3.852 -8.124 10.814 1.00 95.38 133 ILE A N 1
ATOM 1050 C CA . ILE A 1 133 ? -4.578 -6.849 10.762 1.00 95.38 133 ILE A CA 1
ATOM 1051 C C . ILE A 1 133 ? -5.973 -7.053 10.163 1.00 95.38 133 ILE A C 1
ATOM 1053 O O . ILE A 1 133 ? -6.931 -6.466 10.656 1.00 95.38 133 ILE A O 1
ATOM 1057 N N . LEU A 1 134 ? -6.132 -7.919 9.154 1.00 96.44 134 LEU A N 1
ATOM 1058 C CA . LEU A 1 134 ? -7.451 -8.225 8.595 1.00 96.44 134 LEU A CA 1
ATOM 1059 C C . LEU A 1 134 ? -8.352 -8.890 9.638 1.00 96.44 134 LEU A C 1
ATOM 1061 O O . LEU A 1 134 ? -9.506 -8.497 9.785 1.00 96.44 134 LEU A O 1
ATOM 1065 N N . ALA A 1 135 ? -7.827 -9.875 10.369 1.00 96.25 135 ALA A N 1
ATOM 1066 C CA . ALA A 1 135 ? -8.572 -10.538 11.434 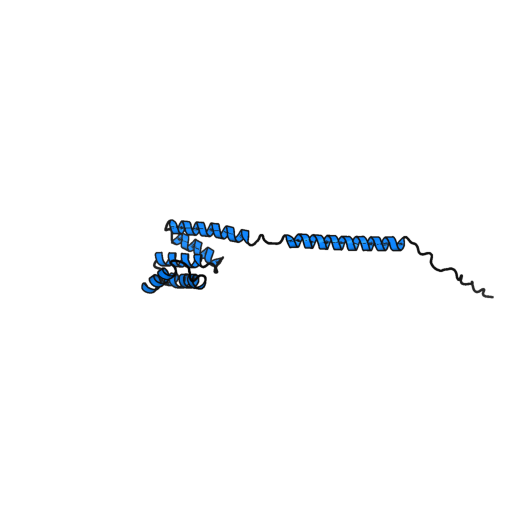1.00 96.25 135 ALA A CA 1
ATOM 1067 C C . ALA A 1 135 ? -8.963 -9.561 12.556 1.00 96.25 135 ALA A C 1
ATOM 1069 O O . ALA A 1 135 ? -10.102 -9.589 13.010 1.00 96.25 135 ALA A O 1
ATOM 1070 N N . MET A 1 136 ? -8.052 -8.666 12.955 1.00 96.50 136 MET A N 1
ATOM 1071 C CA . MET A 1 136 ? -8.330 -7.620 13.945 1.00 96.50 136 MET A CA 1
ATOM 1072 C C . MET A 1 136 ? -9.392 -6.639 13.441 1.00 96.50 136 MET A C 1
ATOM 1074 O O . MET A 1 136 ? -10.358 -6.386 14.145 1.00 96.50 136 MET A O 1
ATOM 1078 N N . SER A 1 137 ? -9.267 -6.154 12.203 1.00 95.94 137 SER A N 1
ATOM 1079 C CA . SER A 1 137 ? -10.238 -5.230 11.597 1.00 95.94 137 SER A CA 1
ATOM 1080 C C . SER A 1 137 ? -11.639 -5.840 11.550 1.00 95.94 137 SER A C 1
ATOM 1082 O O . SER A 1 137 ? -12.610 -5.173 11.869 1.00 95.94 137 SER A O 1
ATOM 1084 N N . LEU A 1 138 ? -11.747 -7.124 11.191 1.00 95.81 138 LEU A N 1
ATOM 1085 C CA . LEU A 1 138 ? -13.026 -7.841 11.162 1.00 95.81 138 LEU A CA 1
ATOM 1086 C C . LEU A 1 138 ? -13.621 -8.086 12.553 1.00 95.81 138 LEU A C 1
ATOM 1088 O O . LEU A 1 138 ? -14.814 -8.340 12.643 1.00 95.81 138 LEU A O 1
ATOM 1092 N N . SER A 1 139 ? -12.805 -8.064 13.608 1.00 96.38 139 SER A N 1
ATOM 1093 C CA . SER A 1 139 ? -13.273 -8.217 14.988 1.00 96.38 139 SER A CA 1
ATOM 1094 C C . SER A 1 139 ? -13.819 -6.917 15.583 1.00 96.38 139 SER A C 1
ATOM 1096 O O . SER A 1 139 ? -14.490 -6.974 16.610 1.00 96.38 139 SER A O 1
ATOM 1098 N N . GLU A 1 140 ? -13.478 -5.770 14.995 1.00 92.94 140 GLU A N 1
ATOM 1099 C CA . GLU A 1 140 ? -13.872 -4.435 15.467 1.00 92.94 140 GLU A CA 1
ATOM 1100 C C . GLU A 1 140 ? -15.082 -3.864 14.698 1.00 92.94 140 GLU A C 1
ATOM 1102 O O . GLU A 1 140 ? -15.575 -2.792 15.051 1.00 92.94 140 GLU A O 1
ATOM 1107 N N . LEU A 1 141 ? -15.543 -4.566 13.653 1.00 87.19 141 LEU A N 1
ATOM 1108 C CA . LEU A 1 141 ? -16.782 -4.294 12.910 1.00 87.19 141 LEU A CA 1
ATOM 1109 C C . LEU A 1 141 ? -17.990 -4.942 13.597 1.00 87.19 141 LEU A C 1
ATOM 1111 O O . LEU A 1 141 ? -19.039 -4.268 13.684 1.00 87.19 141 LEU A O 1
#